Protein AF-A0A4P9C8W0-F1 (afdb_monomer_lite)

Radius of gyration: 12.8 Å; chains: 1; bounding box: 31×26×32 Å

Organism: Eubacterium maltosivorans (NCBI:txid2041044)

Foldseek 3Di:
DAQQVVQVVFFDDDPVCVVVDVQVDSRFWGWGWDCDPNWIKIWTWGDDPQKTKIKIFTPPDADDPVNVLVVCPVPDDPVQSVQKDWDDPDDDPVGMTMIIGGD

Structure (mmCIF, N/CA/C/O backbone):
data_AF-A0A4P9C8W0-F1
#
_entry.id   AF-A0A4P9C8W0-F1
#
loop_
_atom_site.gro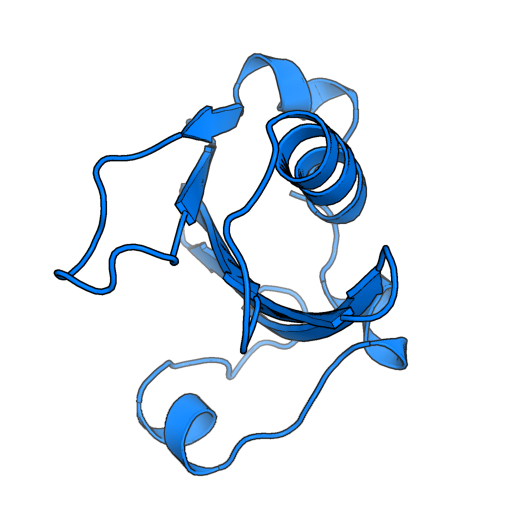up_PDB
_atom_site.id
_atom_site.type_symbol
_atom_site.label_atom_id
_atom_site.label_alt_id
_atom_site.label_comp_id
_atom_site.label_asym_id
_atom_site.label_entity_id
_atom_site.label_seq_id
_atom_site.pdbx_PDB_ins_code
_atom_site.Cartn_x
_atom_site.Cartn_y
_atom_site.Cartn_z
_atom_site.occupancy
_atom_site.B_iso_or_equiv
_atom_site.auth_seq_id
_atom_site.auth_comp_id
_atom_site.auth_asym_id
_atom_site.auth_atom_id
_atom_site.pdbx_PDB_model_num
ATOM 1 N N . MET A 1 1 ? 9.304 0.805 -5.575 1.00 88.38 1 MET A N 1
ATOM 2 C CA . MET A 1 1 ? 8.435 0.191 -4.542 1.00 88.38 1 MET A CA 1
ATOM 3 C C . MET A 1 1 ? 9.052 -1.128 -4.064 1.00 88.38 1 MET A C 1
ATOM 5 O O . MET A 1 1 ? 9.889 -1.690 -4.773 1.00 88.38 1 MET A O 1
ATOM 9 N N . LYS A 1 2 ? 8.680 -1.633 -2.878 1.00 91.62 2 LYS A N 1
ATOM 10 C CA . LYS A 1 2 ? 9.074 -2.970 -2.386 1.00 91.62 2 LYS A CA 1
ATOM 11 C C . LYS A 1 2 ? 8.383 -4.095 -3.163 1.00 91.62 2 LYS A C 1
ATOM 13 O O . LYS A 1 2 ? 7.439 -3.853 -3.913 1.00 91.62 2 LYS A O 1
ATOM 18 N N . ASP A 1 3 ? 8.835 -5.332 -2.962 1.00 91.88 3 ASP A N 1
ATOM 19 C CA . ASP A 1 3 ? 8.121 -6.507 -3.458 1.00 91.88 3 ASP A CA 1
ATOM 20 C C . ASP A 1 3 ? 6.818 -6.697 -2.668 1.00 91.88 3 ASP A C 1
ATOM 22 O O . ASP A 1 3 ? 6.838 -6.923 -1.458 1.00 91.88 3 ASP A O 1
ATOM 26 N N . LEU A 1 4 ? 5.665 -6.636 -3.340 1.00 91.31 4 LEU A N 1
ATOM 27 C CA . LEU A 1 4 ? 4.371 -6.707 -2.654 1.00 91.31 4 LEU A CA 1
ATOM 28 C C . LEU A 1 4 ? 4.044 -8.094 -2.077 1.00 91.31 4 LEU A C 1
ATOM 30 O O . LEU A 1 4 ? 3.042 -8.246 -1.372 1.00 91.31 4 LEU A O 1
ATOM 34 N N . ARG A 1 5 ? 4.878 -9.110 -2.328 1.00 92.19 5 ARG A N 1
ATOM 35 C CA . ARG A 1 5 ? 4.783 -10.409 -1.645 1.00 92.19 5 ARG A CA 1
ATOM 36 C C . ARG A 1 5 ? 5.252 -10.332 -0.196 1.00 92.19 5 ARG A C 1
ATOM 38 O O . ARG A 1 5 ? 4.796 -11.133 0.616 1.00 92.19 5 ARG A O 1
ATOM 45 N N . GLU A 1 6 ? 6.091 -9.357 0.153 1.00 93.75 6 GLU A N 1
ATOM 46 C CA . GLU A 1 6 ? 6.498 -9.101 1.543 1.00 93.75 6 GLU A CA 1
ATOM 47 C C . GLU A 1 6 ? 5.294 -8.741 2.430 1.00 93.75 6 GLU A C 1
ATOM 49 O O . GLU A 1 6 ? 5.299 -8.989 3.633 1.00 93.75 6 GLU A O 1
ATOM 54 N N . LEU A 1 7 ? 4.223 -8.219 1.823 1.00 93.25 7 LEU A N 1
ATOM 55 C CA . LEU A 1 7 ? 2.982 -7.832 2.492 1.00 93.25 7 LEU A CA 1
ATOM 56 C C . LEU A 1 7 ? 1.874 -8.892 2.374 1.00 93.25 7 LEU A C 1
ATOM 58 O O . LEU A 1 7 ? 0.726 -8.622 2.722 1.00 93.25 7 LEU A O 1
ATOM 62 N N . ASN A 1 8 ? 2.193 -10.116 1.934 1.00 92.44 8 ASN A N 1
ATOM 63 C CA . ASN A 1 8 ? 1.223 -11.213 1.824 1.00 92.44 8 ASN A CA 1
ATOM 64 C C . ASN A 1 8 ? 0.412 -11.505 3.101 1.00 92.44 8 ASN A C 1
ATOM 66 O O . ASN A 1 8 ? -0.768 -11.816 2.951 1.00 92.44 8 ASN A O 1
ATOM 70 N N . PRO A 1 9 ? 0.953 -11.382 4.332 1.00 94.38 9 PRO A N 1
ATOM 71 C CA . PRO A 1 9 ? 0.151 -11.563 5.545 1.00 94.38 9 PRO A CA 1
ATOM 72 C C . PRO A 1 9 ? -1.026 -10.586 5.678 1.00 94.38 9 PRO A C 1
ATOM 74 O O . PRO A 1 9 ? -1.990 -10.887 6.373 1.00 94.38 9 PRO A O 1
ATOM 77 N N . TYR A 1 10 ? -0.951 -9.430 5.016 1.00 94.19 10 TYR A N 1
ATOM 78 C CA . TYR A 1 10 ? -1.993 -8.401 5.015 1.00 94.19 10 TYR A CA 1
ATOM 79 C C . TYR A 1 10 ? -2.863 -8.453 3.761 1.00 94.19 10 TYR A C 1
ATOM 81 O O . TYR A 1 10 ? -3.792 -7.662 3.631 1.00 94.19 10 TYR A O 1
ATOM 89 N N . ARG A 1 11 ? -2.551 -9.339 2.809 1.00 92.81 11 ARG A N 1
ATOM 90 C CA . ARG A 1 11 ? -3.225 -9.396 1.515 1.00 92.81 11 ARG A CA 1
ATOM 91 C C . ARG A 1 11 ? -4.630 -9.961 1.671 1.00 92.81 11 ARG A C 1
ATOM 93 O O . ARG A 1 11 ? -4.821 -11.025 2.257 1.00 92.81 11 ARG A O 1
ATOM 100 N N . VAL A 1 12 ? -5.595 -9.288 1.060 1.00 90.62 12 VAL A N 1
ATOM 101 C CA . VAL A 1 12 ? -6.994 -9.709 1.032 1.00 90.62 12 VAL A CA 1
ATOM 102 C C . VAL A 1 12 ? -7.368 -10.106 -0.384 1.00 90.62 12 VAL A C 1
ATOM 104 O O . VAL A 1 12 ? -6.986 -9.446 -1.349 1.00 90.62 12 VAL A O 1
ATOM 107 N N . LYS A 1 13 ? -8.107 -11.210 -0.505 1.00 84.62 13 LYS A N 1
ATOM 108 C CA . LYS A 1 13 ? -8.712 -11.619 -1.771 1.00 84.62 13 LYS A CA 1
ATOM 109 C C . LYS A 1 13 ? -10.064 -10.944 -1.905 1.00 84.62 13 LYS A C 1
ATOM 111 O O . LYS A 1 13 ? -10.916 -11.111 -1.034 1.00 84.62 13 LYS A O 1
ATOM 116 N N . ASN A 1 14 ? -10.266 -10.214 -2.992 1.00 74.75 14 ASN A N 1
ATOM 117 C CA . ASN A 1 14 ? -11.561 -9.633 -3.316 1.00 74.75 14 ASN A CA 1
ATOM 118 C C . ASN A 1 14 ? -11.885 -9.959 -4.779 1.00 74.75 14 ASN A C 1
ATOM 120 O O . ASN A 1 14 ? -11.338 -9.310 -5.669 1.00 74.75 14 ASN A O 1
ATOM 124 N N . PRO A 1 15 ? -12.778 -10.933 -5.034 1.00 74.06 15 PRO A N 1
ATOM 125 C CA . PRO A 1 15 ? -13.089 -11.386 -6.389 1.00 74.06 15 PRO A CA 1
ATOM 126 C C . PRO A 1 15 ? -13.576 -10.274 -7.325 1.00 74.06 15 PRO A C 1
ATOM 128 O O . PRO A 1 15 ? -13.324 -10.331 -8.523 1.00 74.06 15 PRO A O 1
ATOM 131 N N . PHE A 1 16 ? -14.260 -9.256 -6.794 1.00 68.06 16 PHE A N 1
ATOM 132 C CA . PHE A 1 16 ? -14.760 -8.136 -7.591 1.00 68.06 16 PHE A CA 1
ATOM 133 C C . PHE A 1 16 ? -13.622 -7.215 -8.038 1.00 68.06 16 PHE A C 1
ATOM 135 O O . PHE A 1 16 ? -13.524 -6.855 -9.207 1.00 68.06 16 PHE A O 1
ATOM 142 N N . VAL A 1 17 ? -12.719 -6.875 -7.120 1.00 65.81 17 VAL A N 1
ATOM 143 C CA . VAL A 1 17 ? -11.569 -6.015 -7.428 1.00 65.81 17 VAL A CA 1
ATOM 144 C C . VAL A 1 17 ? -10.545 -6.756 -8.293 1.00 65.81 17 VAL A C 1
ATOM 146 O O . VAL A 1 17 ? -10.009 -6.171 -9.227 1.00 65.81 17 VAL A O 1
ATOM 149 N N . GLU A 1 18 ? -10.322 -8.049 -8.045 1.00 69.38 18 GLU A N 1
ATOM 150 C CA . GLU A 1 18 ? -9.463 -8.917 -8.867 1.00 69.38 18 GLU A CA 1
ATOM 151 C C . GLU A 1 18 ? -9.988 -9.100 -10.302 1.00 69.38 18 GLU A C 1
ATOM 153 O O . GLU A 1 18 ? -9.201 -9.373 -11.205 1.00 69.38 18 GLU A O 1
ATOM 158 N N . ALA A 1 19 ? -11.296 -8.934 -10.529 1.00 68.94 19 ALA A N 1
ATOM 159 C CA . ALA A 1 19 ? -11.894 -8.983 -11.863 1.00 68.94 19 ALA A CA 1
ATOM 160 C C . ALA A 1 19 ? -11.755 -7.663 -12.647 1.00 68.94 19 ALA A C 1
ATOM 162 O O . ALA A 1 19 ? -11.781 -7.684 -13.876 1.00 68.94 19 ALA A O 1
ATOM 163 N N . ILE A 1 20 ? -11.629 -6.521 -11.958 1.00 63.38 20 ILE A N 1
ATOM 164 C CA . ILE A 1 20 ? -11.611 -5.177 -12.569 1.00 63.38 20 ILE A CA 1
ATOM 165 C C . ILE A 1 20 ? -10.185 -4.643 -12.714 1.00 63.38 20 ILE A C 1
ATOM 167 O O . ILE A 1 20 ? -9.858 -3.986 -13.702 1.00 63.38 20 ILE A O 1
ATOM 171 N N . LEU A 1 21 ? -9.327 -4.921 -11.736 1.00 64.88 21 LEU A N 1
ATOM 172 C CA . LEU A 1 21 ? -7.916 -4.578 -11.780 1.00 64.88 21 LEU A CA 1
ATOM 173 C C . LEU A 1 21 ? -7.129 -5.830 -12.174 1.00 64.88 21 LEU A C 1
ATOM 175 O O . LEU A 1 21 ? -7.321 -6.871 -11.546 1.00 64.88 21 LEU A O 1
ATOM 179 N N . PRO A 1 22 ? -6.218 -5.763 -13.163 1.00 60.75 22 PRO A N 1
ATOM 180 C CA . PRO A 1 22 ? -5.351 -6.880 -13.510 1.00 60.75 22 PRO A CA 1
ATOM 181 C C . PRO A 1 22 ? -4.299 -7.080 -12.407 1.00 60.75 22 PRO A C 1
ATOM 183 O O . PRO A 1 22 ? -3.114 -6.815 -12.589 1.00 60.75 22 PRO A O 1
ATOM 186 N N . LEU A 1 23 ? -4.733 -7.576 -11.244 1.00 65.31 23 LEU A N 1
ATOM 187 C CA . LEU A 1 23 ? -3.892 -7.882 -10.086 1.00 65.31 23 LEU A CA 1
ATOM 188 C C . LEU A 1 23 ? -3.151 -9.227 -10.252 1.00 65.31 23 LEU A C 1
ATOM 190 O O . LEU A 1 23 ? -2.829 -9.913 -9.281 1.00 65.31 23 LEU A O 1
ATOM 194 N N . SER A 1 24 ? -2.925 -9.650 -11.500 1.00 66.31 24 SER A N 1
ATOM 195 C CA . SER A 1 24 ? -2.510 -11.010 -11.864 1.00 66.31 24 SER A CA 1
ATOM 196 C C . SER A 1 24 ? -1.099 -11.354 -11.393 1.00 66.31 24 SER A C 1
ATOM 198 O O . SER A 1 24 ? -0.774 -12.529 -11.217 1.00 66.31 24 SER A O 1
ATOM 200 N N . ASN A 1 25 ? -0.266 -10.339 -11.145 1.00 82.81 25 ASN A N 1
ATOM 201 C CA . ASN A 1 25 ? 1.059 -10.522 -10.581 1.00 82.81 25 ASN A CA 1
ATOM 202 C C . ASN A 1 25 ? 1.093 -10.078 -9.106 1.00 82.81 25 ASN A C 1
ATOM 204 O O . ASN A 1 25 ? 1.182 -8.873 -8.837 1.00 82.81 25 ASN A O 1
ATOM 208 N N . PRO A 1 26 ? 1.115 -11.019 -8.139 1.00 84.38 26 PRO A N 1
ATOM 209 C CA . PRO A 1 26 ? 1.138 -10.693 -6.713 1.00 84.38 26 PRO A CA 1
ATOM 210 C C . PRO A 1 26 ? 2.424 -9.977 -6.277 1.00 84.38 26 PRO A C 1
ATOM 212 O O . PRO A 1 26 ? 2.437 -9.343 -5.228 1.00 84.38 26 PRO A O 1
ATOM 215 N N . ARG A 1 27 ? 3.500 -10.026 -7.073 1.00 86.44 27 ARG A N 1
ATOM 216 C CA . ARG A 1 27 ? 4.703 -9.204 -6.854 1.00 86.44 27 ARG A CA 1
ATOM 217 C C . ARG A 1 27 ? 4.434 -7.718 -7.065 1.00 86.44 27 ARG A C 1
ATOM 219 O O . ARG A 1 27 ? 5.007 -6.887 -6.368 1.00 86.44 27 ARG A O 1
ATOM 226 N N . ASN A 1 28 ? 3.589 -7.404 -8.040 1.00 85.94 28 ASN A N 1
ATOM 227 C CA . ASN A 1 28 ? 3.430 -6.050 -8.549 1.00 85.94 28 ASN A CA 1
ATOM 228 C C . ASN A 1 28 ? 2.119 -5.418 -8.120 1.00 85.94 28 ASN A C 1
ATOM 230 O O . ASN A 1 28 ? 1.974 -4.217 -8.249 1.00 85.94 28 ASN A O 1
ATOM 234 N N . SER A 1 29 ? 1.149 -6.195 -7.650 1.00 87.44 29 SER A N 1
ATOM 235 C CA . SER A 1 29 ? -0.182 -5.664 -7.390 1.00 87.44 29 SER A CA 1
ATOM 236 C C . SER A 1 29 ? -0.902 -6.422 -6.281 1.00 87.44 29 SER A C 1
ATOM 238 O O . SER A 1 29 ? -0.603 -7.594 -6.024 1.00 87.44 29 SER A O 1
ATOM 240 N N . GLY A 1 30 ? -1.822 -5.761 -5.580 1.00 89.25 30 GLY A N 1
ATOM 241 C CA . GLY A 1 30 ? -2.617 -6.398 -4.536 1.00 89.25 30 GLY A CA 1
ATOM 242 C C . GLY A 1 30 ? -3.533 -5.467 -3.759 1.00 89.25 30 GLY A C 1
ATOM 243 O O . GLY A 1 30 ? -3.420 -4.245 -3.833 1.00 89.25 30 GLY A O 1
ATOM 244 N N . ILE A 1 31 ? -4.409 -6.095 -2.978 1.00 90.56 31 ILE A N 1
ATOM 245 C CA . ILE A 1 31 ? -5.278 -5.453 -1.994 1.00 90.56 31 ILE A CA 1
ATOM 246 C C . ILE A 1 31 ? -4.801 -5.893 -0.620 1.00 90.56 31 ILE A C 1
ATOM 248 O O . ILE A 1 31 ? -4.507 -7.074 -0.421 1.00 90.56 31 ILE A O 1
ATOM 252 N N . PHE A 1 32 ? -4.725 -4.961 0.319 1.00 92.69 32 PHE A N 1
ATOM 253 C CA . PHE A 1 32 ? -4.206 -5.195 1.655 1.00 92.69 32 PHE A CA 1
ATOM 254 C C . PHE A 1 32 ? -5.099 -4.549 2.704 1.00 92.69 32 PHE A C 1
ATOM 256 O O . PHE A 1 32 ? -5.677 -3.488 2.473 1.00 92.69 32 PHE A O 1
ATOM 263 N N . GLU A 1 33 ? -5.163 -5.174 3.872 1.00 93.75 33 GLU A N 1
ATOM 264 C CA . GLU A 1 33 ? -5.838 -4.632 5.041 1.00 93.75 33 GLU A CA 1
ATOM 265 C C . GLU A 1 33 ? -4.878 -4.509 6.216 1.00 93.75 33 GLU A C 1
ATOM 267 O O . GLU A 1 33 ? -4.217 -5.467 6.624 1.00 93.75 33 GLU A O 1
ATOM 272 N N . PHE A 1 34 ? -4.844 -3.317 6.807 1.00 93.00 34 PHE A N 1
ATOM 273 C CA . PHE A 1 34 ? -4.072 -3.044 8.011 1.00 93.00 34 PHE A CA 1
ATOM 274 C C . PHE A 1 34 ? -4.996 -2.605 9.140 1.00 93.00 34 PHE A C 1
ATOM 276 O O . PHE A 1 34 ? -5.853 -1.741 8.966 1.00 93.00 34 PHE A O 1
ATOM 283 N N . LYS A 1 35 ? -4.786 -3.153 10.340 1.00 90.94 35 LYS A N 1
ATOM 284 C CA . LYS A 1 35 ? -5.409 -2.627 11.560 1.00 90.94 35 LYS A CA 1
ATOM 285 C C . LYS A 1 35 ? -4.543 -1.495 12.095 1.00 90.94 35 LYS A C 1
ATOM 287 O O . LYS A 1 35 ? -3.412 -1.731 12.515 1.00 90.94 35 LYS A O 1
ATOM 292 N N . ARG A 1 36 ? -5.064 -0.268 12.096 1.00 87.50 36 ARG A N 1
ATOM 293 C CA . ARG A 1 36 ? -4.326 0.917 12.548 1.00 87.50 36 ARG A CA 1
ATOM 294 C C . ARG A 1 36 ? -5.233 1.873 13.307 1.00 87.50 36 ARG A C 1
ATOM 296 O O . ARG A 1 36 ? -6.287 2.264 12.812 1.00 87.50 36 ARG A O 1
ATOM 303 N N . ASN A 1 37 ? -4.802 2.287 14.501 1.00 85.06 37 ASN A N 1
ATOM 304 C CA . ASN A 1 37 ? -5.527 3.257 15.330 1.00 85.06 37 ASN A CA 1
ATOM 305 C C . ASN A 1 37 ? -7.014 2.872 15.505 1.00 85.06 37 ASN A C 1
ATOM 307 O O . ASN A 1 37 ? -7.900 3.692 15.263 1.00 85.06 37 ASN A O 1
ATOM 311 N N . GLY A 1 38 ? -7.275 1.595 15.816 1.00 84.50 38 GLY A N 1
ATOM 312 C CA . GLY A 1 38 ? -8.622 1.051 16.037 1.00 84.50 38 GLY A CA 1
ATOM 313 C C . GLY A 1 38 ? -9.502 0.869 14.792 1.00 84.50 38 GLY A C 1
ATOM 314 O O . GLY A 1 38 ? -10.650 0.470 14.944 1.00 84.50 38 GLY A O 1
ATOM 315 N N . ALA A 1 39 ? -8.999 1.133 13.581 1.00 86.88 39 ALA A N 1
ATOM 316 C CA . ALA A 1 39 ? -9.761 1.039 12.333 1.00 86.88 39 ALA A CA 1
ATOM 317 C C . ALA A 1 39 ? -9.080 0.121 11.303 1.00 86.88 39 ALA A C 1
ATOM 319 O O . ALA A 1 39 ? -7.874 -0.135 11.388 1.00 86.88 39 ALA A O 1
ATOM 320 N N . ILE A 1 40 ? -9.862 -0.363 10.333 1.00 89.44 40 ILE A N 1
ATOM 321 C CA . ILE A 1 40 ? -9.362 -1.121 9.179 1.00 89.44 40 ILE A CA 1
ATOM 322 C C . ILE A 1 40 ? -9.045 -0.134 8.059 1.00 89.44 40 ILE A C 1
ATOM 324 O O . ILE A 1 40 ? -9.897 0.651 7.639 1.00 89.44 40 ILE A O 1
ATOM 328 N N . MET A 1 41 ? -7.794 -0.168 7.623 1.00 90.38 41 MET A N 1
ATOM 329 C CA . MET A 1 41 ? -7.277 0.566 6.482 1.00 90.38 41 MET A CA 1
ATOM 330 C C . MET A 1 41 ? -7.248 -0.376 5.282 1.00 90.38 41 MET A C 1
ATOM 332 O O . MET A 1 41 ? -6.542 -1.385 5.328 1.00 90.38 41 MET A O 1
ATOM 336 N N . HIS A 1 42 ? -7.982 -0.033 4.229 1.00 90.44 42 HIS A N 1
ATOM 337 C CA . HIS A 1 42 ? -7.985 -0.763 2.968 1.00 90.44 42 HIS A CA 1
ATOM 338 C C . HIS A 1 42 ? -6.999 -0.102 2.012 1.00 90.44 42 HIS A C 1
ATOM 340 O O . HIS A 1 42 ? -7.002 1.119 1.853 1.00 90.44 42 HIS A O 1
ATOM 346 N N . VAL A 1 43 ? -6.138 -0.907 1.399 1.00 91.12 43 VAL A N 1
ATOM 347 C CA . VAL A 1 43 ? -5.063 -0.429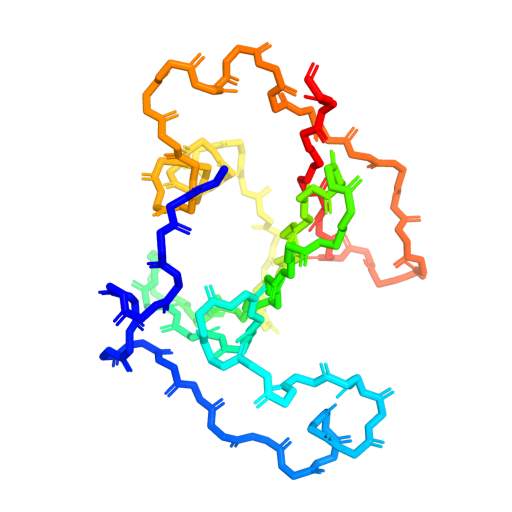 0.533 1.00 91.12 43 VAL A CA 1
ATOM 348 C C . VAL A 1 43 ? -5.075 -1.199 -0.775 1.00 91.12 43 VAL A C 1
ATOM 350 O O . VAL A 1 43 ? -5.050 -2.425 -0.766 1.00 91.12 43 VAL A O 1
ATOM 353 N N . ILE A 1 44 ? -5.049 -0.493 -1.899 1.00 89.38 44 ILE A N 1
ATOM 354 C CA . ILE A 1 44 ? -4.792 -1.067 -3.221 1.00 89.38 44 ILE A CA 1
ATOM 355 C C . ILE A 1 44 ? -3.427 -0.560 -3.664 1.00 89.38 44 ILE A C 1
ATOM 357 O O . ILE A 1 44 ? -3.213 0.649 -3.700 1.00 89.38 44 ILE A O 1
ATOM 361 N N . ALA A 1 45 ? -2.507 -1.461 -3.994 1.00 89.94 45 ALA A N 1
ATOM 362 C CA . ALA A 1 45 ? -1.188 -1.089 -4.490 1.00 89.94 45 ALA A CA 1
ATOM 363 C C . ALA A 1 45 ? -0.893 -1.754 -5.832 1.00 89.94 45 ALA A C 1
ATOM 365 O O . ALA A 1 45 ? -1.255 -2.915 -6.051 1.00 89.94 45 ALA A O 1
ATOM 366 N N . SER A 1 46 ? -0.208 -1.024 -6.710 1.00 87.69 46 SER A N 1
ATOM 367 C CA . SER A 1 46 ? 0.209 -1.500 -8.026 1.00 87.69 46 SER A CA 1
ATOM 368 C C . SER A 1 46 ? 1.541 -0.894 -8.475 1.00 87.69 46 SER A C 1
ATOM 370 O O . SER A 1 46 ? 1.820 0.280 -8.237 1.00 87.69 46 SER A O 1
ATOM 372 N N . ILE A 1 47 ? 2.333 -1.702 -9.177 1.00 85.44 47 ILE A N 1
ATOM 373 C CA . ILE A 1 47 ? 3.580 -1.361 -9.861 1.00 85.44 47 ILE A CA 1
ATOM 374 C C . ILE A 1 47 ? 3.324 -1.542 -11.355 1.00 85.44 47 ILE A C 1
ATOM 376 O O . ILE A 1 47 ? 3.229 -2.681 -11.820 1.00 85.44 47 ILE A O 1
ATOM 380 N N . ASP A 1 48 ? 3.239 -0.443 -12.103 1.00 72.50 48 ASP A N 1
ATOM 381 C CA . ASP A 1 48 ? 3.057 -0.490 -13.556 1.00 72.50 48 ASP A CA 1
ATOM 382 C C . ASP A 1 48 ? 4.073 0.401 -14.277 1.00 72.50 48 ASP A C 1
ATOM 384 O O . ASP A 1 48 ? 4.050 1.619 -14.133 1.00 72.50 48 ASP A O 1
ATOM 388 N N . GLY A 1 49 ? 4.999 -0.201 -15.032 1.00 60.84 49 GLY A N 1
ATOM 389 C CA . GLY A 1 49 ? 5.873 0.518 -15.971 1.00 60.84 49 GLY A CA 1
ATOM 390 C C . GLY A 1 49 ? 6.689 1.697 -15.409 1.00 60.84 49 GLY A C 1
ATOM 391 O O . GLY A 1 49 ? 7.062 2.579 -16.177 1.00 60.84 49 GLY A O 1
ATOM 392 N N . GLY A 1 50 ? 6.951 1.745 -14.096 1.00 62.19 50 GLY A N 1
ATOM 393 C CA . GLY A 1 50 ? 7.622 2.872 -13.424 1.00 62.19 50 GLY A CA 1
ATOM 394 C C . GLY A 1 50 ? 6.684 3.899 -12.774 1.00 62.19 50 GLY A C 1
ATOM 395 O O . GLY A 1 50 ? 7.147 4.926 -12.293 1.00 62.19 50 GLY A O 1
ATOM 396 N N . ARG A 1 51 ? 5.376 3.630 -12.749 1.00 70.12 51 ARG A N 1
ATOM 397 C CA . ARG A 1 51 ? 4.377 4.341 -11.947 1.00 70.12 51 ARG A CA 1
ATOM 398 C C . ARG A 1 51 ? 3.925 3.424 -10.826 1.00 70.12 51 ARG A C 1
ATOM 400 O O . ARG A 1 51 ? 3.134 2.503 -11.032 1.00 70.12 51 ARG A O 1
ATOM 407 N N . GLU A 1 52 ? 4.460 3.649 -9.636 1.00 84.38 52 GLU A N 1
ATOM 408 C CA . GLU A 1 52 ? 3.997 2.949 -8.447 1.00 84.38 52 GLU A CA 1
ATOM 409 C C . GLU A 1 52 ? 2.929 3.759 -7.739 1.00 84.38 52 GLU A C 1
ATOM 411 O O . GLU A 1 52 ? 3.089 4.955 -7.489 1.00 84.38 52 GLU A O 1
ATOM 416 N N . HIS A 1 53 ? 1.832 3.081 -7.431 1.00 87.69 53 HIS A N 1
ATOM 417 C CA . HIS A 1 53 ? 0.612 3.684 -6.929 1.00 87.69 53 HIS A CA 1
ATOM 418 C C . HIS A 1 53 ? 0.118 2.922 -5.709 1.00 87.69 53 HIS A C 1
ATOM 420 O O . HIS A 1 53 ? 0.108 1.691 -5.695 1.00 87.69 53 HIS A O 1
ATOM 426 N N . VAL A 1 54 ? -0.292 3.665 -4.686 1.00 88.56 54 VAL A N 1
ATOM 427 C CA . VAL A 1 54 ? -0.958 3.148 -3.493 1.00 88.56 54 VAL A CA 1
ATOM 428 C C . VAL A 1 54 ? -2.191 4.001 -3.237 1.00 88.56 54 VAL A C 1
ATOM 430 O O . VAL A 1 54 ? -2.075 5.188 -2.952 1.00 88.56 54 VAL A O 1
ATOM 433 N N . SER A 1 55 ? -3.372 3.403 -3.318 1.00 88.38 55 SER A N 1
ATOM 434 C CA . SER A 1 55 ? -4.629 4.014 -2.882 1.00 88.38 55 SER A CA 1
ATOM 435 C C . SER A 1 55 ? -4.986 3.493 -1.507 1.00 88.38 55 SER A C 1
ATOM 437 O O . SER A 1 55 ? -4.880 2.292 -1.266 1.00 88.38 55 SER A O 1
ATOM 439 N N . VAL A 1 56 ? -5.416 4.375 -0.616 1.00 88.31 56 VAL A N 1
ATOM 440 C CA . VAL A 1 56 ? -5.748 4.017 0.758 1.00 88.31 56 VAL A CA 1
ATOM 441 C C . VAL A 1 56 ? -7.002 4.729 1.228 1.00 88.31 56 VAL A C 1
ATOM 443 O O . VAL A 1 56 ? -7.171 5.916 0.969 1.00 88.31 56 VAL A O 1
ATOM 446 N N . SER A 1 57 ? -7.835 4.021 1.981 1.00 86.50 57 SER A N 1
ATOM 447 C CA . SER A 1 57 ? -8.955 4.590 2.727 1.00 86.50 57 SER A CA 1
ATOM 448 C C . SER A 1 57 ? -9.125 3.884 4.072 1.00 86.50 57 SER A C 1
ATOM 450 O O . SER A 1 57 ? -8.715 2.735 4.261 1.00 86.50 57 SER A O 1
ATOM 452 N N . PHE A 1 58 ? -9.720 4.579 5.039 1.00 82.75 58 PHE A N 1
ATOM 453 C CA . PHE A 1 58 ? -10.322 3.925 6.199 1.00 82.75 58 PHE A CA 1
ATOM 454 C C . PHE A 1 58 ? -11.815 3.748 5.944 1.00 82.75 58 PHE A C 1
ATOM 456 O O . PHE A 1 58 ? -12.451 4.612 5.348 1.00 82.75 58 PHE A O 1
ATOM 463 N N . GLY A 1 59 ? -12.399 2.676 6.479 1.00 73.19 59 GLY A N 1
ATOM 464 C CA . GLY A 1 59 ? -13.843 2.459 6.358 1.00 73.19 59 GLY A CA 1
ATOM 465 C C . GLY A 1 59 ? -14.711 3.473 7.120 1.00 73.19 59 GLY A C 1
ATOM 466 O O . GLY A 1 59 ? -15.902 3.570 6.848 1.00 73.19 59 GLY A O 1
ATOM 467 N N . ASN A 1 60 ? -14.159 4.201 8.101 1.00 76.69 60 ASN A N 1
ATOM 468 C CA . ASN A 1 60 ? -14.958 5.009 9.032 1.00 76.69 60 ASN A CA 1
ATOM 469 C C . ASN A 1 60 ? -14.305 6.315 9.521 1.00 76.69 60 ASN A C 1
ATOM 471 O O . ASN A 1 60 ? -14.793 6.899 10.489 1.00 76.69 60 ASN A O 1
ATOM 475 N N . LYS A 1 61 ? -13.192 6.757 8.924 1.00 82.25 61 LYS A N 1
ATOM 476 C CA . LYS A 1 61 ? -12.519 8.002 9.325 1.00 82.25 61 LYS A CA 1
ATOM 477 C C . LYS A 1 61 ? -11.622 8.564 8.227 1.00 82.25 61 LYS A C 1
ATOM 479 O O . LYS A 1 61 ? -11.317 7.886 7.254 1.00 82.25 61 LYS A O 1
ATOM 484 N N . GLU A 1 62 ? -11.142 9.782 8.432 1.00 83.88 62 GLU A N 1
ATOM 485 C CA . GLU A 1 62 ? -10.137 10.398 7.568 1.00 83.88 62 GLU A CA 1
ATOM 486 C C . GLU A 1 62 ? -8.715 9.905 7.877 1.00 83.88 62 GLU A C 1
ATOM 488 O O . GLU A 1 62 ? -8.386 9.495 8.996 1.00 83.88 62 GLU A O 1
ATOM 493 N N . LEU A 1 63 ? -7.861 9.950 6.855 1.00 85.25 63 LEU A N 1
ATOM 494 C CA . LEU A 1 63 ? -6.444 9.604 6.927 1.00 85.25 63 LEU A CA 1
ATOM 495 C C . LEU A 1 63 ? -5.616 10.792 7.417 1.00 85.25 63 LEU A C 1
ATOM 497 O O . LEU A 1 63 ? -5.525 11.811 6.730 1.00 85.25 63 LEU A O 1
ATOM 501 N N . SER A 1 64 ? -4.929 10.629 8.548 1.00 87.56 64 SER A N 1
ATOM 502 C CA . SER A 1 64 ? -3.958 11.626 9.008 1.00 87.56 64 SER A CA 1
ATOM 503 C C . SER A 1 64 ? -2.663 11.572 8.190 1.00 87.56 64 SER A C 1
ATOM 505 O O . SER A 1 64 ? -2.317 10.539 7.617 1.00 87.56 64 SER A O 1
ATOM 507 N N . GLU A 1 65 ? -1.883 12.654 8.193 1.00 86.38 65 GLU A N 1
ATOM 508 C CA . GLU A 1 65 ? -0.544 12.668 7.576 1.00 86.38 65 GLU A CA 1
ATOM 509 C C . GLU A 1 65 ? 0.361 11.558 8.134 1.00 86.38 65 GLU A C 1
ATOM 511 O O . GLU A 1 65 ? 1.039 10.866 7.382 1.00 86.38 65 GLU A O 1
ATOM 516 N N . LYS A 1 66 ? 0.282 11.280 9.442 1.00 90.31 66 LYS A N 1
ATOM 517 C CA . LYS A 1 66 ? 1.027 10.184 10.087 1.00 90.31 66 LYS A CA 1
ATOM 518 C C . LYS A 1 66 ? 0.607 8.796 9.603 1.00 90.31 66 LYS A C 1
ATOM 520 O O . LYS A 1 66 ? 1.387 7.845 9.702 1.00 90.31 66 LYS A O 1
ATOM 525 N N . ASP A 1 67 ? -0.635 8.631 9.151 1.00 90.31 67 ASP A N 1
ATOM 526 C CA . ASP A 1 67 ? -1.088 7.382 8.537 1.00 90.31 67 ASP A CA 1
ATOM 527 C C . ASP A 1 67 ? -0.478 7.225 7.144 1.00 90.31 67 ASP A C 1
ATOM 529 O O . ASP A 1 67 ? 0.016 6.145 6.819 1.00 90.31 67 ASP A O 1
ATOM 533 N N . ILE A 1 68 ? -0.421 8.317 6.379 1.00 88.88 68 ILE A N 1
ATOM 534 C CA . ILE A 1 68 ? 0.189 8.368 5.047 1.00 88.88 68 ILE A CA 1
ATOM 535 C C . ILE A 1 68 ? 1.699 8.127 5.102 1.00 88.88 68 ILE A C 1
ATOM 537 O O . ILE A 1 68 ? 2.204 7.273 4.377 1.00 88.88 68 ILE A O 1
ATOM 541 N N . GLU A 1 69 ? 2.424 8.790 6.002 1.00 91.06 69 GLU A N 1
ATOM 542 C CA . GLU A 1 69 ? 3.864 8.573 6.186 1.00 91.06 69 GLU A CA 1
ATOM 543 C C . GLU A 1 69 ? 4.187 7.125 6.568 1.00 91.06 69 GLU A C 1
ATOM 545 O O . GLU A 1 69 ? 5.159 6.530 6.093 1.00 91.06 69 GLU A O 1
ATOM 550 N N . TRP A 1 70 ? 3.381 6.541 7.456 1.00 93.88 70 TRP A N 1
ATOM 551 C CA . TRP A 1 70 ? 3.563 5.153 7.853 1.00 93.88 70 TRP A CA 1
ATOM 552 C C . TRP A 1 70 ? 3.270 4.192 6.706 1.00 93.88 70 TRP A C 1
ATOM 554 O O . TRP A 1 70 ? 4.025 3.235 6.518 1.00 93.88 70 TRP A O 1
ATOM 564 N N . LEU A 1 71 ? 2.208 4.457 5.941 1.00 92.69 71 LEU A N 1
ATOM 565 C CA . LEU A 1 71 ? 1.836 3.669 4.775 1.00 92.69 71 LEU A CA 1
ATOM 566 C C . LEU A 1 71 ? 2.940 3.716 3.718 1.00 92.69 71 LEU A C 1
ATOM 568 O O . LEU A 1 71 ? 3.348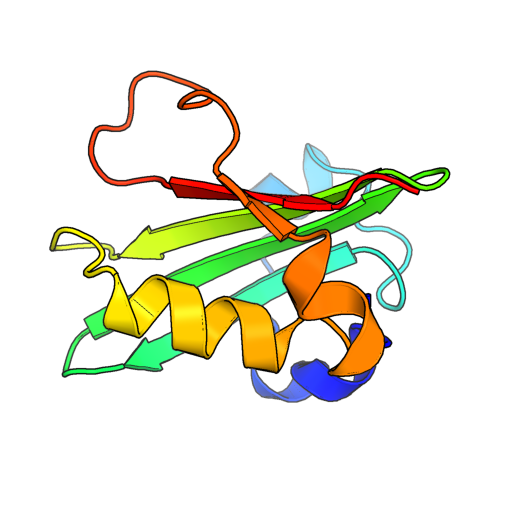 2.669 3.218 1.00 92.69 71 LEU A O 1
ATOM 572 N N . ALA A 1 72 ? 3.488 4.900 3.441 1.00 92.62 72 ALA A N 1
ATOM 573 C CA . ALA A 1 72 ? 4.587 5.060 2.500 1.00 92.62 72 ALA A CA 1
ATOM 574 C C . ALA A 1 72 ? 5.779 4.162 2.878 1.00 92.62 72 ALA A C 1
ATOM 576 O O . ALA A 1 72 ? 6.313 3.444 2.035 1.00 92.62 72 ALA A O 1
ATOM 577 N N . LYS A 1 73 ? 6.126 4.090 4.170 1.00 94.38 73 LYS A N 1
ATOM 578 C CA . LYS A 1 73 ? 7.190 3.206 4.683 1.00 94.38 73 LYS A CA 1
ATOM 579 C C . LYS A 1 73 ? 6.875 1.712 4.561 1.00 94.38 73 LYS A C 1
ATOM 581 O O . LYS A 1 73 ? 7.806 0.905 4.585 1.00 94.38 73 LYS A O 1
ATOM 586 N N . GLN A 1 74 ? 5.604 1.315 4.453 1.00 94.62 74 GLN A N 1
ATOM 587 C CA . GLN A 1 74 ? 5.246 -0.087 4.218 1.00 94.62 74 GLN A CA 1
ATOM 588 C C . GLN A 1 74 ? 5.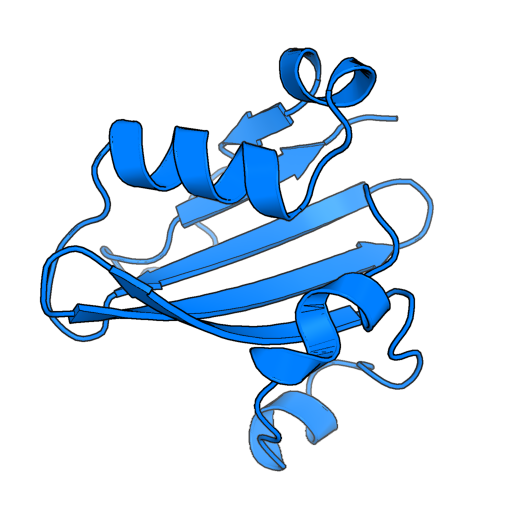511 -0.486 2.768 1.00 94.62 74 GLN A C 1
ATOM 590 O O . GLN A 1 74 ? 6.111 -1.534 2.542 1.00 94.62 74 GLN A O 1
ATOM 595 N N . PHE A 1 75 ? 5.131 0.365 1.813 1.00 94.00 75 PHE A N 1
ATOM 596 C CA . PHE A 1 75 ? 5.110 0.022 0.390 1.00 94.00 75 PHE A CA 1
ATOM 597 C C . PHE A 1 75 ? 6.356 0.463 -0.387 1.00 94.00 75 PHE A C 1
ATOM 599 O O . PHE A 1 75 ? 6.787 -0.245 -1.293 1.00 94.00 75 PHE A O 1
ATOM 606 N N . PHE A 1 76 ? 6.976 1.589 -0.043 1.00 92.44 76 PHE A N 1
ATOM 607 C CA . PHE A 1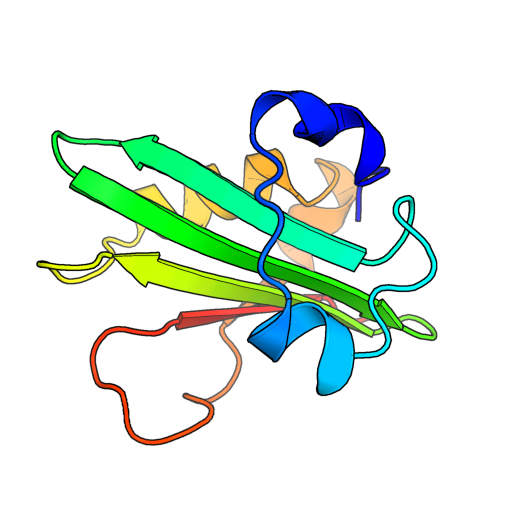 76 ? 8.134 2.128 -0.761 1.00 92.44 76 PHE A CA 1
ATOM 608 C C . PHE A 1 76 ? 9.439 1.847 -0.013 1.00 92.44 76 PHE A C 1
ATOM 610 O O . PHE A 1 76 ? 9.457 1.696 1.213 1.00 92.44 76 PHE A O 1
ATOM 617 N N . LYS A 1 77 ? 10.542 1.734 -0.755 1.00 92.50 77 LYS A N 1
ATOM 618 C CA . LYS A 1 77 ? 11.873 1.572 -0.162 1.00 92.50 77 LYS A CA 1
ATOM 619 C C . LYS A 1 77 ? 12.337 2.896 0.459 1.00 92.50 77 LYS A C 1
ATOM 621 O O . LYS A 1 77 ? 11.901 3.949 -0.005 1.00 92.50 77 LYS A O 1
ATOM 626 N N . PRO A 1 78 ? 13.214 2.882 1.478 1.00 93.06 78 PRO A N 1
ATOM 627 C CA . PRO A 1 78 ? 13.686 4.109 2.125 1.00 93.06 78 PRO A CA 1
ATOM 628 C C . PRO A 1 78 ? 14.226 5.163 1.149 1.00 93.06 78 PRO A C 1
ATOM 630 O O . PRO A 1 78 ? 13.896 6.338 1.275 1.00 93.06 78 PRO A O 1
ATOM 633 N N . GLU A 1 79 ? 14.995 4.738 0.147 1.00 91.38 79 GLU A N 1
ATOM 634 C CA . GLU A 1 79 ? 15.581 5.591 -0.890 1.00 91.38 79 GLU A CA 1
ATOM 635 C C . GLU A 1 79 ? 14.552 6.184 -1.868 1.00 91.38 79 GLU A C 1
ATOM 637 O O . GLU A 1 79 ? 14.835 7.167 -2.545 1.00 91.38 79 GLU A O 1
ATOM 642 N N . GLU A 1 80 ? 13.343 5.621 -1.919 1.00 89.69 80 GLU A N 1
ATOM 643 C CA . GLU A 1 80 ? 12.263 6.045 -2.814 1.00 89.69 80 GLU A CA 1
ATOM 644 C C . GLU A 1 80 ? 11.325 7.070 -2.160 1.00 89.69 80 GLU A C 1
ATOM 646 O O . GLU A 1 80 ? 10.577 7.741 -2.868 1.00 89.69 80 GLU A O 1
ATOM 651 N N . LEU A 1 81 ? 11.346 7.209 -0.827 1.00 89.12 81 LEU A N 1
ATOM 652 C CA . LEU A 1 81 ? 10.357 7.999 -0.078 1.00 89.12 81 LEU A CA 1
ATOM 653 C C . LEU A 1 81 ? 10.342 9.482 -0.465 1.00 89.12 81 LEU A C 1
ATOM 655 O O . LEU A 1 81 ? 9.277 10.089 -0.471 1.00 89.12 81 LEU A O 1
ATOM 659 N N . ASN A 1 82 ? 11.490 10.050 -0.839 1.00 87.88 82 ASN A N 1
ATOM 660 C CA . ASN A 1 82 ? 11.584 11.450 -1.269 1.00 87.88 82 ASN A CA 1
ATOM 661 C C . ASN A 1 82 ? 10.922 11.708 -2.634 1.00 87.88 82 ASN A C 1
ATOM 663 O O . ASN A 1 82 ? 10.639 12.855 -2.964 1.00 87.88 82 ASN A O 1
ATOM 667 N N . ALA A 1 83 ? 10.694 10.656 -3.425 1.00 86.12 83 ALA A N 1
ATOM 668 C CA . ALA A 1 83 ? 10.009 10.719 -4.714 1.00 86.12 83 ALA A CA 1
ATOM 669 C C . ALA A 1 83 ? 8.517 10.356 -4.608 1.00 86.12 83 ALA A C 1
ATOM 671 O O . ALA A 1 83 ? 7.818 10.335 -5.624 1.00 86.12 83 ALA A O 1
ATOM 672 N N . VAL A 1 84 ? 8.031 10.041 -3.399 1.00 88.19 84 VAL A N 1
ATOM 673 C CA . VAL A 1 84 ? 6.618 9.756 -3.144 1.00 88.19 84 VAL A CA 1
ATOM 674 C C . VAL A 1 84 ? 5.875 11.066 -2.921 1.00 88.19 84 VAL A C 1
ATOM 676 O O . VAL A 1 84 ? 6.259 11.881 -2.086 1.00 88.19 84 VAL A O 1
ATOM 679 N N . TYR A 1 85 ? 4.780 11.249 -3.644 1.00 86.06 85 TYR A N 1
ATOM 680 C CA . TYR A 1 85 ? 3.903 12.405 -3.528 1.00 86.06 85 TYR A CA 1
ATOM 681 C C . TYR A 1 85 ? 2.446 11.958 -3.502 1.00 86.06 85 TYR A C 1
ATOM 683 O O . TYR A 1 85 ? 2.092 10.873 -3.970 1.00 86.06 85 TYR A O 1
ATOM 691 N N . GLU A 1 86 ? 1.585 12.803 -2.951 1.00 85.19 86 GLU A N 1
ATOM 692 C CA . GLU A 1 86 ? 0.150 12.589 -3.039 1.00 85.19 86 GLU A CA 1
ATOM 693 C C . GLU A 1 86 ? -0.366 13.076 -4.397 1.00 85.19 86 GLU A C 1
ATOM 695 O O . GLU A 1 86 ? -0.140 14.219 -4.796 1.00 85.19 86 GLU A O 1
ATOM 700 N N . GLY A 1 87 ? -1.021 12.183 -5.135 1.00 72.81 87 GLY A N 1
ATOM 701 C CA . GLY A 1 87 ? -1.662 12.513 -6.402 1.00 72.81 87 GLY A CA 1
ATOM 702 C C . GLY A 1 87 ? -3.023 13.177 -6.192 1.00 72.81 87 GLY A C 1
ATOM 703 O O . GLY A 1 87 ? -3.561 13.150 -5.086 1.00 72.81 87 GLY A O 1
ATOM 704 N N . PRO A 1 88 ? -3.617 13.747 -7.253 1.00 67.50 88 PRO A N 1
ATOM 705 C CA . PRO A 1 88 ? -4.960 14.305 -7.166 1.00 67.50 88 PRO A CA 1
ATOM 706 C C . PRO A 1 88 ? -5.956 13.236 -6.678 1.00 67.50 88 PRO A C 1
ATOM 708 O O . PRO A 1 88 ? -5.788 12.060 -7.021 1.00 67.50 88 PRO A O 1
ATOM 711 N N . PRO A 1 89 ? -6.989 13.618 -5.903 1.00 60.59 89 PRO A N 1
ATOM 712 C CA . PRO A 1 89 ? -8.029 12.693 -5.465 1.00 60.59 89 PRO A CA 1
ATOM 713 C C . PRO A 1 89 ? -8.666 12.030 -6.692 1.00 60.59 89 PRO A C 1
ATOM 715 O O . PRO A 1 89 ? -9.242 12.694 -7.557 1.00 60.59 89 PRO A O 1
ATOM 718 N N . GLY A 1 90 ? -8.488 10.716 -6.811 1.00 53.16 90 GLY A N 1
ATOM 719 C CA . GLY A 1 90 ? -9.014 9.918 -7.903 1.00 53.16 90 GLY A CA 1
ATOM 720 C C . GLY A 1 90 ? -10.387 9.402 -7.509 1.00 53.16 90 GLY A C 1
ATOM 721 O O . GLY A 1 90 ? -10.476 8.428 -6.775 1.00 53.16 90 GLY A O 1
ATOM 722 N N . MET A 1 91 ? -11.437 10.033 -8.042 1.00 52.91 91 MET A N 1
ATOM 723 C CA . MET A 1 91 ? -12.858 9.790 -7.730 1.00 52.91 91 MET A CA 1
ATOM 724 C C . MET A 1 91 ? -13.333 10.364 -6.374 1.00 52.91 91 MET A C 1
ATOM 726 O O . MET A 1 91 ? -12.534 10.552 -5.462 1.00 52.91 91 MET A O 1
ATOM 730 N N . PRO A 1 92 ? -14.630 10.718 -6.237 1.00 47.31 92 PRO A N 1
ATOM 731 C CA . PRO A 1 92 ? -15.137 11.634 -5.208 1.00 47.31 92 PRO A CA 1
ATOM 732 C C . PRO A 1 92 ? -15.363 10.970 -3.840 1.00 47.31 92 PRO A C 1
ATOM 734 O O . PRO A 1 92 ? -16.200 11.419 -3.059 1.00 47.31 92 PRO A O 1
ATOM 737 N N . GLU A 1 93 ? -14.646 9.893 -3.530 1.00 53.97 93 GLU A N 1
ATOM 738 C CA . GLU A 1 93 ? -14.670 9.334 -2.185 1.00 53.97 93 GLU A CA 1
ATOM 739 C C . GLU A 1 93 ? -13.773 10.204 -1.306 1.00 53.97 93 GLU A C 1
ATOM 741 O O . GLU A 1 93 ? -12.552 10.077 -1.323 1.00 53.97 93 GLU A O 1
ATOM 746 N N . ALA A 1 94 ? -14.391 11.102 -0.533 1.00 57.53 94 ALA A N 1
ATOM 747 C CA . ALA A 1 94 ? -13.739 12.091 0.334 1.00 57.53 94 ALA A CA 1
ATOM 748 C C . ALA A 1 94 ? -12.724 11.513 1.350 1.00 57.53 94 ALA A C 1
ATOM 750 O O . ALA A 1 94 ? -12.068 12.262 2.069 1.00 57.53 94 ALA A O 1
ATOM 751 N N . HIS A 1 95 ? -12.590 10.189 1.424 1.00 71.19 95 HIS A N 1
ATOM 752 C CA . HIS A 1 95 ? -11.776 9.471 2.399 1.00 71.19 95 HIS A CA 1
ATOM 753 C C . HIS A 1 95 ? -10.686 8.597 1.762 1.00 71.19 95 HIS A C 1
ATOM 755 O O . HIS A 1 95 ? -9.980 7.898 2.493 1.00 71.19 95 HIS A O 1
ATOM 761 N N . THR A 1 96 ? -10.529 8.639 0.434 1.00 81.88 96 THR A N 1
ATOM 762 C CA . THR A 1 96 ? -9.486 7.896 -0.282 1.00 81.88 96 THR A CA 1
ATOM 763 C C . THR A 1 96 ? -8.336 8.830 -0.663 1.00 81.88 96 THR A C 1
ATOM 765 O O . THR A 1 96 ? -8.538 9.853 -1.313 1.00 81.88 96 THR A O 1
ATOM 768 N N . ARG A 1 97 ? -7.109 8.484 -0.258 1.00 86.12 97 ARG A N 1
ATOM 769 C CA . ARG A 1 97 ? -5.873 9.206 -0.612 1.00 86.12 97 ARG A CA 1
ATOM 770 C C . ARG A 1 97 ? -5.000 8.342 -1.514 1.00 86.12 97 ARG A C 1
ATOM 772 O O . ARG A 1 97 ? -5.006 7.115 -1.398 1.00 86.12 97 ARG A O 1
ATOM 779 N N . HIS A 1 98 ? -4.234 8.974 -2.401 1.00 87.25 98 HIS A N 1
ATOM 780 C CA . HIS A 1 98 ? -3.412 8.275 -3.392 1.00 87.25 98 HIS A CA 1
ATOM 781 C C . HIS A 1 98 ? -1.955 8.711 -3.308 1.00 87.25 98 HIS A C 1
ATOM 783 O O . HIS A 1 98 ? -1.636 9.864 -3.575 1.00 87.25 98 HIS A O 1
ATOM 789 N N . LEU A 1 99 ? -1.060 7.773 -3.019 1.00 89.44 99 LEU A N 1
ATOM 790 C CA . LEU A 1 99 ? 0.379 7.973 -3.100 1.00 89.44 99 LEU A CA 1
ATOM 791 C C . LEU A 1 99 ? 0.896 7.476 -4.444 1.00 89.44 99 LEU A C 1
ATOM 793 O O . LEU A 1 99 ? 0.598 6.356 -4.860 1.00 89.44 99 LEU A O 1
ATOM 797 N N . TRP A 1 100 ? 1.706 8.301 -5.086 1.00 88.00 100 TRP A N 1
ATOM 798 C CA . TRP A 1 100 ? 2.378 8.007 -6.341 1.00 88.00 100 TRP A CA 1
ATOM 799 C C . TRP A 1 100 ? 3.878 8.182 -6.168 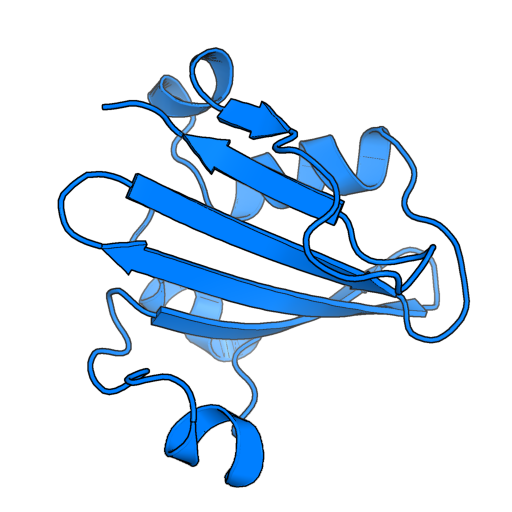1.00 88.00 100 TRP A C 1
ATOM 801 O O . TRP A 1 100 ? 4.320 9.005 -5.371 1.00 88.00 100 TRP A O 1
ATOM 811 N N . ARG A 1 101 ? 4.664 7.441 -6.943 1.00 86.69 101 ARG A N 1
ATOM 812 C CA . ARG A 1 101 ? 6.100 7.677 -7.090 1.00 86.69 101 ARG A CA 1
ATOM 813 C C . ARG A 1 101 ? 6.421 7.948 -8.555 1.00 86.69 101 ARG A C 1
ATOM 815 O O . ARG A 1 101 ? 5.941 7.229 -9.431 1.00 86.69 101 ARG A O 1
ATOM 822 N N . GLN A 1 102 ? 7.207 8.990 -8.816 1.00 69.00 102 GLN A N 1
ATOM 823 C CA . GLN A 1 102 ? 7.811 9.205 -10.135 1.00 69.00 102 GLN A CA 1
ATOM 824 C C . GLN A 1 102 ? 9.082 8.345 -10.288 1.00 69.00 102 GLN A C 1
ATOM 826 O O . GLN A 1 102 ? 9.713 8.053 -9.269 1.00 69.00 102 GLN A O 1
ATOM 831 N N . PRO A 1 103 ? 9.432 7.920 -11.521 1.00 63.72 103 PRO A N 1
ATOM 832 C CA . PRO A 1 103 ? 10.615 7.110 -11.814 1.00 63.72 103 PRO A CA 1
ATOM 833 C C . PRO A 1 103 ? 11.896 7.604 -11.150 1.00 63.72 103 PRO A C 1
ATOM 835 O O . PRO A 1 103 ? 12.176 8.820 -11.224 1.00 63.72 103 PRO A O 1
#

Sequence (103 aa):
MKDLRELNPYRVKNPFVEAILPLSNPRNSGIFEFKRNGAIMHVIASIDGGREHVSVSFGNKELSEKDIEWLAKQFFKPEELNAVYEGPPGMPEAHTRHLWRQP

Secondary structure (DSSP, 8-state):
---TTTTGGGB---HHHHHHS----TTTEEEEEEEETTEEEEEEEEEETTEEEEEEEESSSPPPHHHHHHHHHHHS-GGGGGGEEEPP--SS-TTEEEEEE--

pLDDT: mean 82.61, std 11.62, range [47.31, 94.62]